Protein AF-A0A4V6T3X0-F1 (afdb_monomer)

InterPro domains:
  IPR003690 Transcription termination factor, mitochondrial/chloroplastic [PF02536] (10-146)
  IPR003690 Transcription termination factor, mitochondrial/chloroplastic [PTHR13068] (1-142)
  IPR038538 MTERF superfamily, mitochondrial/chloroplastic [G3DSA:1.25.70.10] (1-148)

Secondary structure (DSSP, 8-state):
--HHHHIIIIIT---HHHHHHHHHH-THHHHS-HHHHHHHHHHHHHTT--TTSHHHHHHHHHHHHS-HHHHHHHHHHHHHTT--HHHHHHHHHH-GGGGGS-HHHHHHHHHIIIIIS---HHHHHHTGGGGGS-IIIIIHHHHHHHTT-

Sequence (149 aa):
MHPNLKFLTDECGIPEERVSIIVKRSPRFITQKPESLRALVVRADELGVPRQSRMYMWTLDVFHNVSKERFEAKVELMRSFGWSESEFSSAVRKNPTFLGISHDMLRRKVDFFFNVVGYTPSFIADKSNLLLYSLQKRIAPQAISIMKL

Foldseek 3Di:
DQPQLCCCCVVLVADSVLVVVLCVVPVVLRVDDSVLLVVQVVVLVVLVQDSPDSLSNVSSSLPVQADPVLQVLVVVLLVVLVDDSNLVSLLCNVPVCLSVDDSVLLNVQSCCCCVVLNDDSNVCSVVVCSSVDDCPPPVVVVSVVVVVD

Radius of gyration: 17.01 Å; Cα contacts (8 Å, |Δi|>4): 148; chains: 1; bounding box: 44×30×44 Å

Solvent-accessible surface area (backbone atoms only — not comparable to full-atom values): 8426 Å² total; per-residue (Å²): 130,57,69,50,55,47,45,41,33,76,73,59,67,35,58,64,73,64,54,46,60,49,38,76,77,38,58,64,70,57,73,49,59,64,68,58,55,49,52,41,50,52,55,41,50,76,43,64,37,53,70,87,41,80,52,31,59,54,36,44,55,41,46,73,76,34,54,69,66,63,46,50,55,48,52,5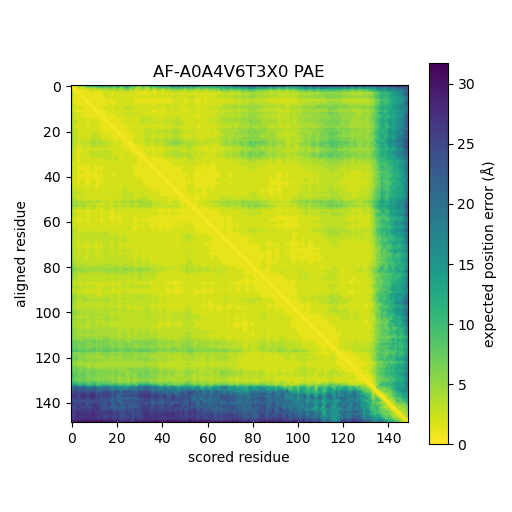2,52,45,39,76,65,68,38,50,72,66,40,51,28,47,14,41,55,76,43,38,66,57,68,70,49,53,70,70,59,49,51,55,48,54,46,44,42,41,75,71,71,62,51,52,52,67,57,45,26,73,44,35,66,64,70,68,53,48,56,82,84,53,46,48,64,51,53,56,58,63,75,72,113

Mean predicted aligned error: 5.57 Å

Nearest PDB structures (foldseek):
  3m66-assembly1_A  TM=8.067E-01  e=2.529E-03  Homo sapiens
  4fp9-assembly1_B  TM=7.456E-01  e=4.132E-03  Homo sapiens
  4fzv-assembly1_B  TM=7.722E-01  e=1.481E-02  Homo sapiens
  7odr-assembly1_y  TM=8.150E-01  e=3.765E-02  Homo sapiens

pLDDT: mean 89.46, std 13.18, range [37.94, 98.25]

Organism: Musa balbisiana (NCBI:txid52838)

Structure (mmCIF, N/CA/C/O backbone):
data_AF-A0A4V6T3X0-F1
#
_entry.id   AF-A0A4V6T3X0-F1
#
loop_
_atom_site.group_PDB
_atom_site.id
_atom_site.type_symbol
_atom_site.label_atom_id
_atom_site.label_alt_id
_atom_site.label_comp_id
_atom_site.label_asym_id
_atom_site.label_entity_id
_atom_site.label_seq_id
_atom_site.pdbx_PDB_ins_code
_atom_site.Cartn_x
_atom_site.Cartn_y
_atom_site.Cartn_z
_atom_site.occupancy
_atom_site.B_iso_or_equiv
_atom_site.auth_seq_id
_atom_site.auth_comp_id
_atom_site.auth_asym_id
_atom_site.auth_atom_id
_atom_site.pdbx_PDB_model_num
ATOM 1 N N . MET A 1 1 ? -14.655 0.461 25.390 1.00 63.34 1 MET A N 1
ATOM 2 C CA . MET A 1 1 ? -13.984 0.058 24.133 1.00 63.34 1 MET A CA 1
ATOM 3 C C . MET A 1 1 ? -13.488 1.315 23.430 1.00 63.34 1 MET A C 1
ATOM 5 O O . MET A 1 1 ? -14.244 2.276 23.361 1.00 63.34 1 MET A O 1
ATOM 9 N N . HIS A 1 2 ? -12.224 1.363 22.997 1.00 87.12 2 HIS A N 1
ATOM 10 C CA . HIS A 1 2 ? -11.649 2.552 22.347 1.00 87.12 2 HIS A CA 1
ATOM 11 C C . HIS A 1 2 ? -12.426 2.895 21.052 1.00 87.12 2 HIS A C 1
ATOM 13 O O . HIS A 1 2 ? -12.720 1.961 20.303 1.00 87.12 2 HIS A O 1
ATOM 19 N N . PRO A 1 3 ? -12.727 4.174 20.732 1.00 92.38 3 PRO A N 1
ATOM 20 C CA . PRO A 1 3 ? -13.541 4.542 19.563 1.00 92.38 3 PRO A CA 1
ATOM 21 C C . PRO A 1 3 ? -13.049 3.932 18.244 1.00 92.38 3 PRO A C 1
ATOM 23 O O . PRO A 1 3 ? -13.825 3.353 17.495 1.00 92.38 3 PRO A O 1
ATOM 26 N N . ASN A 1 4 ? -11.737 3.968 18.006 1.00 96.56 4 ASN A N 1
ATOM 27 C CA . ASN A 1 4 ? -11.126 3.355 16.823 1.00 96.56 4 ASN A CA 1
ATOM 28 C C . ASN A 1 4 ? -11.243 1.825 16.775 1.00 96.56 4 ASN A C 1
ATOM 30 O O . ASN A 1 4 ? -11.346 1.258 15.693 1.00 96.56 4 ASN A O 1
ATOM 34 N N . LEU A 1 5 ? -11.233 1.150 17.929 1.00 94.75 5 LEU A N 1
ATOM 35 C CA . LEU A 1 5 ? -11.420 -0.301 17.976 1.00 94.75 5 LEU A CA 1
ATOM 36 C C . LEU A 1 5 ? -12.863 -0.651 17.616 1.00 94.75 5 LEU A C 1
ATOM 38 O O . LEU A 1 5 ? -13.083 -1.553 16.813 1.00 94.75 5 LEU A O 1
ATOM 42 N N . LYS A 1 6 ? -13.822 0.115 18.149 1.00 95.38 6 LYS A N 1
ATOM 43 C CA . LYS A 1 6 ? -15.244 -0.012 17.820 1.00 95.38 6 LYS A CA 1
ATOM 44 C C . LYS A 1 6 ? -15.499 0.222 16.329 1.00 95.38 6 LYS A C 1
ATOM 46 O O . LYS A 1 6 ? -16.132 -0.596 15.685 1.00 95.38 6 LYS A O 1
ATOM 51 N N . PHE A 1 7 ? -14.919 1.275 15.753 1.00 97.25 7 PHE A N 1
ATOM 52 C CA . PHE A 1 7 ? -15.017 1.550 14.317 1.00 97.25 7 PHE A CA 1
ATOM 53 C C . PHE A 1 7 ? -14.519 0.374 13.452 1.00 97.25 7 PHE A C 1
ATOM 55 O O . PHE A 1 7 ? -15.189 -0.045 12.511 1.00 97.25 7 PHE A O 1
ATOM 62 N N . LEU A 1 8 ? -13.355 -0.203 13.773 1.00 96.44 8 LEU A N 1
ATOM 63 C CA . LEU A 1 8 ? -12.803 -1.320 12.994 1.00 96.44 8 LEU A CA 1
ATOM 64 C C . LEU A 1 8 ? -13.623 -2.612 13.131 1.00 96.44 8 LEU A C 1
ATOM 66 O O . LEU A 1 8 ? -13.717 -3.384 12.179 1.00 96.44 8 LEU A O 1
ATOM 70 N N . THR A 1 9 ? -14.200 -2.855 14.302 1.00 95.62 9 THR A N 1
ATOM 71 C CA . THR A 1 9 ? -14.954 -4.082 14.594 1.00 95.62 9 THR A CA 1
ATOM 72 C C . THR A 1 9 ? -16.396 -3.979 14.111 1.00 95.62 9 THR A C 1
ATOM 74 O O . THR A 1 9 ? -16.798 -4.760 13.251 1.00 95.62 9 THR A O 1
ATOM 77 N N . ASP A 1 10 ? -17.133 -2.976 14.581 1.00 95.94 10 ASP A N 1
ATOM 78 C CA . ASP A 1 10 ? -18.569 -2.823 14.339 1.00 95.94 10 ASP A CA 1
ATOM 79 C C . ASP A 1 10 ? -18.865 -2.312 12.922 1.00 95.94 10 ASP A C 1
ATOM 81 O O . ASP A 1 10 ? -19.737 -2.843 12.239 1.00 95.94 10 ASP A O 1
ATOM 85 N N . GLU A 1 11 ? -18.139 -1.288 12.457 1.00 95.62 11 GLU A N 1
ATOM 86 C CA . GLU A 1 11 ? -18.417 -0.648 11.160 1.00 95.62 11 GLU A CA 1
ATOM 87 C C . GLU A 1 11 ? -17.606 -1.275 10.019 1.00 95.62 11 GLU A C 1
ATOM 89 O O . GLU A 1 11 ? -18.099 -1.418 8.898 1.00 95.62 11 GLU A O 1
ATOM 94 N N . CYS A 1 12 ? -16.352 -1.667 10.276 1.00 95.69 12 CYS A N 1
ATOM 95 C CA . CYS A 1 12 ? -15.516 -2.289 9.245 1.00 95.69 12 CYS A CA 1
ATOM 96 C C . CYS A 1 12 ? -15.634 -3.819 9.188 1.00 95.69 12 CYS A C 1
ATOM 98 O O . CYS A 1 12 ? -15.142 -4.416 8.227 1.00 95.69 12 CYS A O 1
ATOM 100 N N . GLY A 1 13 ? -16.283 -4.452 10.173 1.00 95.44 13 GLY A N 1
ATOM 101 C CA . GLY A 1 13 ? -16.485 -5.902 10.218 1.00 95.44 13 GLY A CA 1
ATOM 102 C C . GLY A 1 13 ? -15.194 -6.699 10.423 1.00 95.44 13 GLY A C 1
ATOM 103 O O . GLY A 1 13 ? -15.099 -7.849 9.985 1.00 95.44 13 GLY A O 1
ATOM 104 N N . ILE A 1 14 ? -14.168 -6.091 11.028 1.00 95.62 14 ILE A N 1
ATOM 105 C CA . ILE A 1 14 ? -12.876 -6.735 11.274 1.00 95.62 14 ILE A CA 1
ATOM 106 C C . ILE A 1 14 ? -12.917 -7.408 12.655 1.00 95.62 14 ILE A C 1
ATOM 108 O O . ILE A 1 14 ? -13.019 -6.708 13.657 1.00 95.62 14 ILE A O 1
ATOM 112 N N . PRO A 1 15 ? -12.770 -8.742 12.750 1.00 94.31 15 PRO A N 1
ATOM 113 C CA . PRO A 1 15 ? -12.643 -9.456 14.011 1.00 94.31 15 PRO A CA 1
ATOM 114 C C . PRO A 1 15 ? -11.571 -8.852 14.914 1.00 94.31 15 PRO A C 1
ATOM 116 O O . PRO A 1 15 ? -10.452 -8.566 14.473 1.00 94.31 15 PRO A O 1
ATOM 119 N N . GLU A 1 16 ? -11.901 -8.723 16.196 1.00 93.06 16 GLU A N 1
ATOM 120 C CA . GLU A 1 16 ? -11.028 -8.127 17.208 1.00 93.06 16 GLU A CA 1
ATOM 121 C C . GLU A 1 16 ? -9.663 -8.827 17.283 1.00 93.06 16 GLU A C 1
ATOM 123 O O . GLU A 1 16 ? -8.632 -8.166 17.408 1.00 93.06 16 GLU A O 1
ATOM 128 N N . GLU A 1 17 ? -9.625 -10.147 17.084 1.00 93.06 17 GLU A N 1
ATOM 129 C CA . GLU A 1 17 ? -8.386 -10.927 17.002 1.00 93.06 17 GLU A CA 1
ATOM 130 C C . GLU A 1 17 ? -7.419 -10.382 15.935 1.00 93.06 17 GLU A C 1
ATOM 132 O O . GLU A 1 17 ? -6.225 -10.228 16.207 1.00 93.06 17 GLU A O 1
ATOM 137 N N . ARG A 1 18 ? -7.919 -9.993 14.751 1.00 92.81 18 ARG A N 1
ATOM 138 C CA . ARG A 1 18 ? -7.098 -9.449 13.657 1.00 92.81 18 ARG A CA 1
ATOM 139 C C . ARG A 1 18 ? -6.62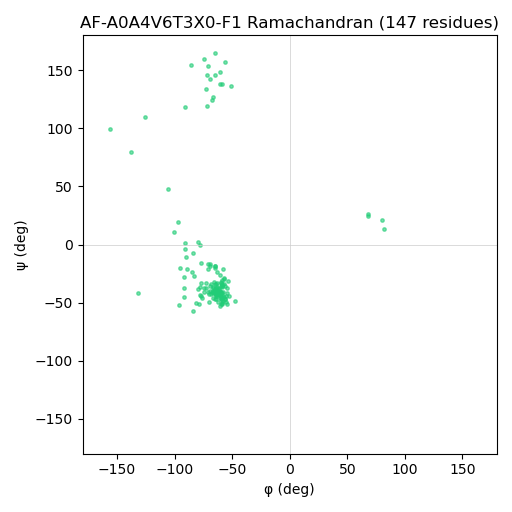9 -8.037 13.974 1.00 92.81 18 ARG A C 1
ATOM 141 O O . ARG A 1 18 ? -5.487 -7.697 13.663 1.00 92.81 18 ARG A O 1
ATOM 148 N N . VAL A 1 19 ? -7.474 -7.234 14.622 1.00 94.12 19 VAL A N 1
ATOM 149 C CA . VAL A 1 19 ? -7.088 -5.894 15.083 1.00 94.12 19 VAL A CA 1
ATOM 150 C C . VAL A 1 19 ? -5.984 -5.999 16.138 1.00 94.12 19 VAL A C 1
ATOM 152 O O . VAL A 1 19 ? -4.974 -5.298 16.050 1.00 94.12 19 VAL A O 1
ATOM 155 N N . SER A 1 20 ? -6.114 -6.939 17.079 1.00 92.56 20 SER A N 1
ATOM 156 C CA . SER A 1 20 ? -5.177 -7.128 18.190 1.00 92.56 20 SER A CA 1
ATOM 157 C C . SER A 1 20 ? -3.743 -7.421 17.734 1.00 92.56 20 SER A C 1
ATOM 159 O O . SER A 1 20 ? -2.793 -6.947 18.358 1.00 92.56 20 SER A O 1
ATOM 161 N N . ILE A 1 21 ? -3.570 -8.141 16.617 1.00 91.38 21 ILE A N 1
ATOM 162 C CA . ILE A 1 21 ? -2.254 -8.453 16.038 1.00 91.38 21 ILE A CA 1
ATOM 163 C C . ILE A 1 21 ? -1.503 -7.163 15.686 1.00 91.38 21 ILE A C 1
ATOM 165 O O . ILE A 1 21 ? -0.321 -7.028 16.009 1.00 91.38 21 ILE A O 1
ATOM 169 N N . ILE A 1 22 ? -2.186 -6.202 15.059 1.00 92.31 22 ILE A N 1
ATOM 170 C CA . ILE A 1 22 ? -1.576 -4.919 14.693 1.00 92.31 22 ILE A CA 1
ATOM 171 C C . ILE A 1 22 ? -1.400 -4.031 15.916 1.00 92.31 22 ILE A C 1
ATOM 173 O O . ILE A 1 22 ? -0.337 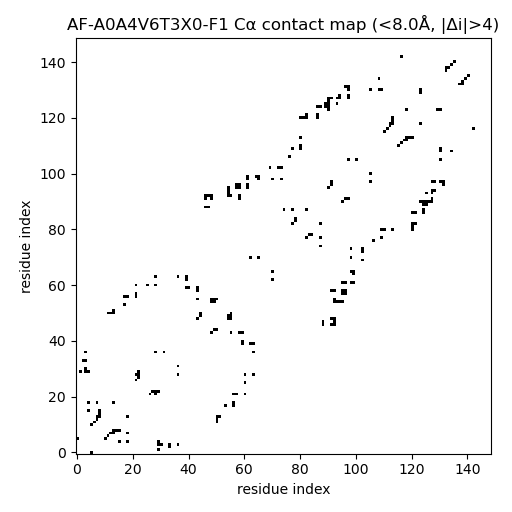-3.442 16.066 1.00 92.31 22 ILE A O 1
ATOM 177 N N . VAL A 1 23 ? -2.372 -3.981 16.828 1.00 92.56 23 VAL A N 1
ATOM 178 C CA . VAL A 1 23 ? -2.273 -3.148 18.039 1.00 92.56 23 VAL A CA 1
ATOM 179 C C . VAL A 1 23 ? -1.095 -3.568 18.924 1.00 92.56 23 VAL A C 1
ATOM 181 O O . VAL A 1 23 ? -0.389 -2.705 19.437 1.00 92.56 23 VAL A O 1
ATOM 184 N N . LYS A 1 24 ? -0.816 -4.873 19.050 1.00 92.75 24 LYS A N 1
ATOM 185 C CA . LYS A 1 24 ? 0.362 -5.375 19.784 1.00 92.75 24 LYS A CA 1
ATOM 186 C C . LYS A 1 24 ? 1.681 -4.918 19.160 1.00 92.75 24 LYS A C 1
ATOM 188 O O . LYS A 1 24 ? 2.630 -4.622 19.876 1.00 92.75 24 LYS A O 1
ATOM 193 N N . ARG A 1 25 ? 1.745 -4.867 17.829 1.00 89.69 25 ARG A N 1
ATOM 194 C CA . ARG A 1 25 ? 2.936 -4.443 17.080 1.00 89.69 25 ARG A CA 1
ATOM 195 C C . ARG A 1 25 ? 3.085 -2.920 17.031 1.00 89.69 25 ARG A C 1
ATOM 197 O O . ARG A 1 25 ? 4.200 -2.413 17.077 1.00 89.69 25 ARG A O 1
ATOM 204 N N . SER A 1 26 ? 1.974 -2.207 16.903 1.00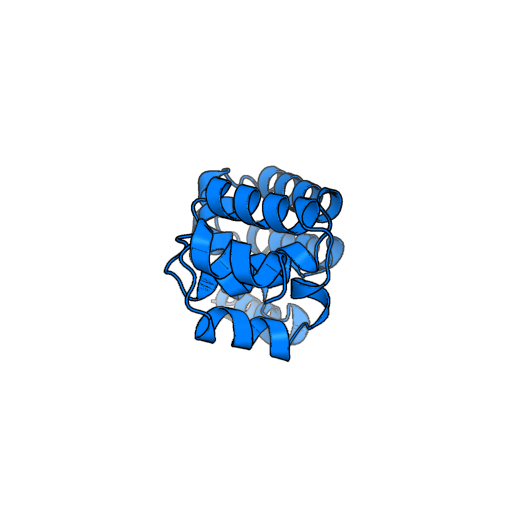 90.06 26 SER A N 1
ATOM 205 C CA . SER A 1 26 ? 1.908 -0.764 16.695 1.00 90.06 26 SER A CA 1
ATOM 206 C C . SER A 1 26 ? 0.790 -0.168 17.559 1.00 90.06 26 SER A C 1
ATOM 208 O O . SER A 1 26 ? -0.298 0.119 17.061 1.00 90.06 26 SER A O 1
ATOM 210 N N . PRO A 1 27 ? 1.023 0.055 18.868 1.00 91.12 27 PRO A N 1
ATOM 211 C CA . PRO A 1 27 ? -0.016 0.573 19.765 1.00 91.12 27 PRO A CA 1
ATOM 212 C C . PRO A 1 27 ? -0.577 1.933 19.327 1.00 91.12 27 PRO A C 1
ATOM 214 O O . PRO A 1 27 ? -1.762 2.214 19.507 1.00 91.12 27 PRO A O 1
ATOM 217 N N . ARG A 1 28 ? 0.258 2.756 18.674 1.00 93.56 28 ARG A N 1
ATOM 218 C CA . ARG A 1 28 ? -0.125 4.067 18.121 1.00 93.56 28 ARG A CA 1
ATOM 219 C C . ARG A 1 28 ? -1.151 3.983 16.989 1.00 93.56 28 ARG A C 1
ATOM 221 O O . ARG A 1 28 ? -1.833 4.970 16.721 1.00 93.56 28 ARG A O 1
ATOM 228 N N . PHE A 1 29 ? -1.314 2.810 16.375 1.00 94.38 29 PHE A N 1
ATOM 229 C CA . PHE A 1 29 ? -2.334 2.577 15.361 1.00 94.38 29 PHE A CA 1
ATOM 230 C C . PHE A 1 29 ? -3.743 2.825 15.906 1.00 94.38 29 PHE A C 1
ATOM 232 O O . PHE A 1 29 ? -4.565 3.435 15.228 1.00 94.38 29 PHE A O 1
ATOM 239 N N . ILE A 1 30 ? -4.039 2.382 17.133 1.00 94.25 30 ILE A N 1
ATOM 240 C CA . ILE A 1 30 ? -5.391 2.536 17.678 1.00 94.25 30 ILE A CA 1
ATOM 241 C C . ILE A 1 30 ? -5.601 3.895 18.333 1.00 94.25 30 ILE A C 1
ATOM 243 O O . ILE A 1 30 ? -6.736 4.345 18.377 1.00 94.25 30 ILE A O 1
ATOM 247 N N . THR A 1 31 ? -4.543 4.575 18.783 1.00 93.81 31 THR A N 1
ATOM 248 C CA . THR A 1 31 ? -4.642 5.860 19.497 1.00 93.81 31 THR A CA 1
ATOM 249 C C . THR A 1 31 ? -4.586 7.091 18.587 1.00 93.81 31 THR A C 1
ATOM 251 O O . THR A 1 31 ? -4.647 8.218 19.075 1.00 93.81 31 THR A O 1
ATOM 254 N N . GLN A 1 32 ? -4.482 6.908 17.266 1.00 94.25 32 GLN A N 1
ATOM 255 C CA . GLN A 1 32 ? -4.552 8.008 16.300 1.00 94.25 32 GLN A CA 1
ATOM 256 C C . GLN A 1 32 ? -5.933 8.687 16.286 1.00 94.25 32 GLN A C 1
ATOM 258 O O . GLN A 1 32 ? -6.923 8.140 16.776 1.00 94.25 32 GLN A O 1
ATOM 263 N N . LYS A 1 33 ? -6.020 9.875 15.679 1.00 95.56 33 LYS A N 1
ATOM 264 C CA . LYS A 1 33 ? -7.302 10.574 15.517 1.00 95.56 33 LYS A CA 1
ATOM 265 C C . LYS A 1 33 ? -8.293 9.697 14.728 1.00 95.56 33 LYS A C 1
ATOM 267 O O . LYS A 1 33 ? -7.875 9.095 13.732 1.00 95.56 33 LYS A O 1
ATOM 272 N N . PRO A 1 34 ? -9.578 9.622 15.118 1.00 96.12 34 PRO A N 1
ATOM 273 C CA . PRO A 1 34 ? -10.570 8.817 14.405 1.00 96.12 34 PRO A CA 1
ATOM 274 C C . PRO A 1 34 ? -10.671 9.139 12.911 1.00 96.12 34 PRO A C 1
ATOM 276 O O . PRO A 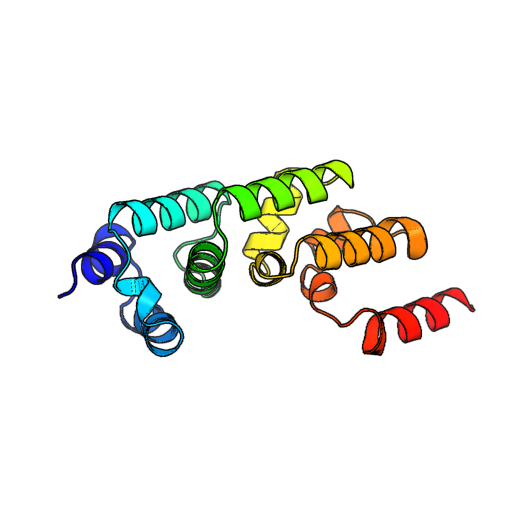1 34 ? -10.809 8.241 12.084 1.00 96.12 34 PRO A O 1
ATOM 279 N N . GLU A 1 35 ? -10.538 10.411 12.544 1.00 96.50 35 GLU A N 1
ATOM 280 C CA . GLU A 1 35 ? -10.562 10.882 11.157 1.00 96.50 35 GLU A CA 1
ATOM 281 C C . GLU A 1 35 ? -9.367 10.334 10.369 1.00 96.50 35 GLU A C 1
ATOM 283 O O . GLU A 1 35 ? -9.512 9.921 9.219 1.00 96.50 35 GLU A O 1
ATOM 288 N N . SER A 1 36 ? -8.190 10.265 11.002 1.00 96.25 36 SER A N 1
ATOM 289 C CA . SER A 1 36 ? -6.991 9.696 10.388 1.00 96.25 36 SER A CA 1
ATOM 290 C C . SER A 1 36 ? -7.164 8.208 10.113 1.00 96.25 36 SER A C 1
ATOM 292 O O . SER A 1 36 ? -6.896 7.781 8.996 1.00 96.25 36 SER A O 1
ATOM 294 N N . LEU A 1 37 ? -7.672 7.429 11.077 1.00 97.25 37 LEU A N 1
ATOM 295 C CA . LEU A 1 37 ? -7.911 5.997 10.875 1.00 97.25 37 LEU A CA 1
ATOM 296 C C . LEU A 1 37 ? -8.943 5.738 9.768 1.00 97.25 37 LEU A C 1
ATOM 298 O O . LEU A 1 37 ? -8.726 4.869 8.923 1.00 97.25 37 LEU A O 1
ATOM 302 N N . ARG A 1 38 ? -10.031 6.516 9.736 1.00 97.88 38 ARG A N 1
ATOM 303 C CA . ARG A 1 38 ? -11.036 6.443 8.664 1.00 97.88 38 ARG A CA 1
ATOM 304 C C . ARG A 1 38 ? -10.426 6.720 7.293 1.00 97.88 38 ARG A C 1
ATOM 306 O O . ARG A 1 38 ? -10.711 5.988 6.353 1.00 97.88 38 ARG A O 1
ATOM 313 N N . ALA A 1 39 ? -9.534 7.704 7.185 1.00 97.88 39 ALA A N 1
ATOM 314 C CA . ALA A 1 39 ? -8.832 7.983 5.935 1.00 97.88 39 ALA A CA 1
ATOM 315 C C . ALA A 1 39 ? -7.933 6.815 5.476 1.00 97.88 39 ALA A C 1
ATOM 317 O O . ALA A 1 39 ? -7.806 6.585 4.273 1.00 97.88 39 ALA A O 1
ATOM 318 N N . LEU A 1 40 ? -7.332 6.051 6.402 1.00 97.88 40 LEU A N 1
ATOM 319 C CA . LEU A 1 40 ? -6.581 4.836 6.042 1.00 97.88 40 LEU A CA 1
ATOM 320 C C . LEU A 1 40 ? -7.508 3.753 5.473 1.00 97.88 40 LEU A C 1
ATOM 322 O O . LEU A 1 40 ? -7.144 3.106 4.494 1.00 97.88 40 LEU A O 1
ATOM 326 N N . VAL A 1 41 ? -8.686 3.573 6.083 1.00 98.19 41 VAL A N 1
ATOM 327 C CA . VAL A 1 41 ? -9.716 2.622 5.634 1.00 98.19 41 VAL A CA 1
ATOM 328 C C . VAL A 1 41 ? -10.222 2.985 4.242 1.00 98.19 41 VAL A C 1
ATOM 330 O O . VAL A 1 41 ? -10.171 2.136 3.358 1.00 98.19 41 VAL A O 1
ATOM 333 N N . VAL A 1 42 ? -10.592 4.251 4.010 1.00 98.25 42 VAL A N 1
ATOM 334 C CA . VAL A 1 42 ? -11.029 4.728 2.685 1.00 98.25 42 VAL A CA 1
ATOM 335 C C . VAL A 1 42 ? -9.965 4.438 1.629 1.00 98.25 42 VAL A C 1
ATOM 337 O O . VAL A 1 42 ? -10.267 3.805 0.624 1.00 98.25 42 VAL A O 1
ATOM 340 N N . ARG A 1 43 ? -8.697 4.787 1.888 1.00 97.88 43 ARG A N 1
ATOM 341 C CA . ARG A 1 43 ? -7.603 4.510 0.943 1.00 97.88 43 ARG A CA 1
ATOM 342 C C . ARG A 1 43 ? -7.432 3.014 0.660 1.00 97.88 43 ARG A C 1
ATOM 344 O O . ARG A 1 43 ? -7.137 2.624 -0.466 1.00 97.88 43 ARG A O 1
ATOM 351 N N . ALA A 1 44 ? -7.549 2.161 1.679 1.00 98.00 44 ALA A N 1
ATOM 352 C CA . ALA A 1 44 ? -7.424 0.715 1.498 1.00 98.00 44 ALA A CA 1
ATOM 353 C C . ALA A 1 44 ? -8.575 0.148 0.653 1.00 98.00 44 ALA A C 1
ATOM 355 O O . ALA A 1 44 ? -8.347 -0.729 -0.183 1.00 98.00 44 ALA A O 1
ATOM 356 N N . ASP A 1 45 ? -9.783 0.677 0.840 1.00 97.69 45 ASP A N 1
ATOM 357 C CA . ASP A 1 45 ? -10.964 0.289 0.076 1.00 97.69 45 ASP A CA 1
ATOM 358 C C . ASP A 1 45 ? -10.890 0.789 -1.379 1.00 97.69 45 ASP A C 1
ATOM 360 O O . ASP A 1 45 ? -11.187 0.022 -2.291 1.00 97.69 45 ASP A O 1
ATOM 364 N N . GLU A 1 46 ? -10.409 2.016 -1.619 1.00 97.00 46 GLU A N 1
ATOM 365 C CA . GLU A 1 46 ? -10.160 2.574 -2.963 1.00 97.00 46 GLU A CA 1
ATOM 366 C C . GLU A 1 46 ? -9.156 1.733 -3.766 1.00 97.00 46 GLU A C 1
ATOM 368 O O . GLU A 1 46 ? -9.318 1.528 -4.966 1.00 97.00 46 GLU A O 1
ATOM 373 N N . LEU A 1 47 ? -8.144 1.172 -3.096 1.00 96.75 47 LEU A N 1
ATOM 374 C CA . LEU A 1 47 ? -7.178 0.242 -3.700 1.00 96.75 47 LEU A CA 1
ATOM 375 C C . LEU A 1 47 ? -7.727 -1.192 -3.835 1.00 96.75 47 LEU A C 1
ATOM 377 O O . LEU A 1 47 ? -7.007 -2.108 -4.252 1.00 96.75 47 LEU A O 1
ATOM 381 N N . GLY A 1 48 ? -8.987 -1.413 -3.454 1.00 96.62 48 GLY A N 1
ATOM 382 C CA . GLY A 1 48 ? -9.684 -2.690 -3.557 1.00 96.62 48 GLY A CA 1
ATOM 383 C C . GLY A 1 48 ? -9.132 -3.775 -2.634 1.00 96.62 48 GLY A C 1
ATOM 384 O O . GLY A 1 48 ? -9.221 -4.962 -2.969 1.00 96.62 48 GLY A O 1
ATOM 385 N N . VAL A 1 49 ? -8.504 -3.412 -1.509 1.00 96.94 49 VAL A N 1
ATOM 386 C CA . VAL A 1 49 ? -7.980 -4.389 -0.547 1.00 96.94 49 VAL A CA 1
ATOM 387 C C . VAL A 1 49 ? -9.158 -5.042 0.184 1.00 96.94 49 VAL A C 1
ATOM 389 O O . VAL A 1 49 ? -9.899 -4.350 0.878 1.00 96.94 49 VAL A O 1
ATOM 392 N N . PRO A 1 50 ? -9.356 -6.371 0.094 1.00 95.62 50 PRO A N 1
ATOM 393 C CA . PRO A 1 50 ? -10.517 -6.997 0.720 1.00 95.62 50 PRO A CA 1
ATOM 394 C C . PRO A 1 50 ? -10.431 -6.921 2.247 1.00 95.62 50 PRO A C 1
ATOM 396 O O . PRO A 1 50 ? -9.480 -7.450 2.825 1.00 95.62 50 PRO A O 1
ATOM 399 N N . ARG A 1 51 ? -11.448 -6.355 2.910 1.00 95.31 51 ARG A N 1
ATOM 400 C CA . ARG A 1 51 ? -11.525 -6.237 4.385 1.00 95.31 51 ARG A CA 1
ATOM 401 C C . ARG A 1 51 ? -11.342 -7.570 5.120 1.00 95.31 51 ARG A C 1
ATOM 403 O O . ARG A 1 51 ? -10.747 -7.626 6.197 1.00 95.31 51 ARG A O 1
ATOM 410 N N . GLN A 1 52 ? -11.762 -8.676 4.502 1.00 91.56 52 GLN A N 1
ATOM 411 C CA . GLN A 1 52 ? -11.616 -10.027 5.063 1.00 91.56 52 GLN A CA 1
ATOM 412 C C . GLN A 1 52 ? -10.260 -10.687 4.800 1.00 91.56 52 GLN A C 1
ATOM 414 O O . GLN A 1 52 ? -9.940 -11.704 5.410 1.00 91.56 52 GLN A O 1
ATOM 419 N N . SER A 1 53 ? -9.404 -10.078 3.979 1.00 91.62 53 SER A N 1
ATOM 420 C CA . SER A 1 53 ? -8.032 -10.546 3.803 1.00 91.62 53 SER A CA 1
ATOM 421 C C . SER A 1 53 ? -7.184 -10.254 5.040 1.00 91.62 53 SER A C 1
ATOM 423 O O . SER A 1 53 ? -7.287 -9.199 5.670 1.00 91.62 53 SER A O 1
ATOM 425 N N . ARG A 1 54 ? -6.242 -11.153 5.344 1.00 86.44 54 ARG A N 1
ATOM 426 C CA . ARG A 1 54 ? -5.171 -10.890 6.318 1.00 86.44 54 ARG A CA 1
ATOM 427 C C . ARG A 1 54 ? -4.345 -9.655 5.934 1.00 86.44 54 ARG A C 1
ATOM 429 O O . ARG A 1 54 ? -3.839 -8.971 6.819 1.00 86.44 54 ARG A O 1
ATOM 436 N N . MET A 1 55 ? -4.220 -9.358 4.638 1.00 92.62 55 MET A N 1
ATOM 437 C CA . MET A 1 55 ? -3.465 -8.198 4.148 1.00 92.62 55 MET A CA 1
ATOM 438 C C . MET A 1 55 ? -4.125 -6.862 4.476 1.00 92.62 55 MET A C 1
ATOM 440 O O . MET A 1 55 ? -3.432 -5.849 4.472 1.00 92.62 55 MET A O 1
ATOM 444 N N . TYR A 1 56 ? -5.419 -6.836 4.803 1.00 96.38 56 TYR A N 1
ATOM 445 C CA . TYR A 1 56 ? -6.112 -5.585 5.102 1.00 96.38 56 TYR A CA 1
ATOM 446 C C . TYR A 1 56 ? -5.493 -4.875 6.307 1.00 96.38 56 TYR A C 1
ATOM 448 O O . TYR A 1 56 ? -5.022 -3.746 6.201 1.00 96.38 56 TYR A O 1
ATOM 456 N N . MET A 1 57 ? -5.365 -5.589 7.427 1.00 95.31 57 MET A N 1
ATOM 457 C CA . MET A 1 57 ? -4.763 -5.044 8.645 1.00 95.31 57 MET A CA 1
ATOM 458 C C . MET A 1 57 ? -3.290 -4.658 8.459 1.00 95.31 57 MET A C 1
ATOM 460 O O . MET A 1 57 ? -2.854 -3.633 8.977 1.00 95.31 57 MET A O 1
ATOM 464 N N . TRP A 1 58 ? -2.531 -5.423 7.667 1.00 94.75 58 TRP A N 1
ATOM 465 C CA . TRP A 1 58 ? -1.158 -5.056 7.302 1.00 94.75 58 TRP A CA 1
ATOM 466 C C . TRP A 1 58 ? -1.092 -3.791 6.449 1.00 94.75 58 TRP A C 1
ATOM 468 O O . TRP A 1 58 ? -0.197 -2.972 6.633 1.00 94.75 58 TRP A O 1
ATOM 478 N N . THR A 1 59 ? -2.042 -3.612 5.534 1.00 97.31 59 THR A N 1
ATOM 479 C CA . THR A 1 59 ? -2.130 -2.414 4.695 1.00 97.31 59 THR A CA 1
ATOM 480 C C . THR A 1 59 ? -2.407 -1.184 5.550 1.00 97.31 59 THR A C 1
ATOM 482 O O . THR A 1 59 ? -1.720 -0.175 5.401 1.00 97.31 59 THR A O 1
ATOM 485 N N . LEU A 1 60 ? -3.341 -1.284 6.502 1.00 97.19 60 LEU A N 1
ATOM 486 C CA . LEU A 1 60 ? -3.630 -0.199 7.438 1.00 97.19 60 LEU A CA 1
ATOM 487 C C . LEU A 1 60 ? -2.423 0.141 8.327 1.00 97.19 60 LEU A C 1
ATOM 489 O O . LEU A 1 60 ? -2.139 1.322 8.517 1.00 97.19 60 LEU A O 1
ATOM 493 N N . ASP A 1 61 ? -1.676 -0.857 8.823 1.00 95.69 61 ASP A N 1
ATOM 494 C CA . ASP A 1 61 ? -0.423 -0.622 9.566 1.00 95.69 61 ASP A CA 1
ATOM 495 C C . ASP A 1 61 ? 0.603 0.123 8.701 1.00 95.69 61 ASP A C 1
ATOM 497 O O . ASP A 1 61 ? 1.217 1.094 9.143 1.00 95.69 61 ASP A O 1
ATOM 501 N N . VAL A 1 62 ? 0.767 -0.273 7.436 1.00 96.56 62 VAL A N 1
ATOM 502 C CA . VAL A 1 62 ? 1.682 0.416 6.518 1.00 96.56 62 VAL A CA 1
ATOM 503 C C . VAL A 1 62 ? 1.228 1.852 6.261 1.00 96.56 62 VAL A C 1
ATOM 505 O O . VAL A 1 62 ? 2.047 2.763 6.363 1.00 96.56 62 VAL A O 1
ATOM 508 N N . PHE A 1 63 ? -0.053 2.089 5.974 1.00 97.38 63 PHE A N 1
ATOM 509 C CA . PHE A 1 63 ? -0.559 3.444 5.743 1.00 97.38 63 PHE A CA 1
ATOM 510 C C . PHE A 1 63 ? -0.475 4.319 6.988 1.00 97.38 63 PHE A C 1
ATOM 512 O O . PHE A 1 63 ? -0.172 5.500 6.872 1.00 97.38 63 PHE A O 1
ATOM 519 N N . HIS A 1 64 ? -0.656 3.752 8.178 1.00 95.81 64 HIS A N 1
ATOM 520 C CA . HIS A 1 64 ? -0.436 4.479 9.425 1.00 95.81 64 HIS A CA 1
ATOM 521 C C . HIS A 1 64 ? 1.008 5.000 9.545 1.00 95.81 64 HIS A C 1
ATOM 523 O O . HIS A 1 64 ? 1.236 6.092 10.057 1.00 95.81 64 HIS A O 1
ATOM 529 N N . ASN A 1 65 ? 1.985 4.252 9.023 1.00 94.38 65 ASN A N 1
ATOM 530 C CA . ASN A 1 65 ? 3.405 4.616 9.050 1.00 94.38 65 ASN A CA 1
ATOM 531 C C . ASN A 1 65 ? 3.875 5.416 7.813 1.00 94.38 65 ASN A C 1
ATOM 533 O O . ASN A 1 65 ? 5.038 5.830 7.737 1.00 94.38 65 ASN A O 1
ATOM 537 N N . VAL A 1 66 ? 3.000 5.637 6.828 1.00 95.88 66 VAL A N 1
ATOM 538 C CA . VAL A 1 66 ? 3.314 6.329 5.572 1.00 95.88 66 VAL A CA 1
ATOM 539 C C . VAL A 1 66 ? 2.332 7.479 5.380 1.00 95.88 66 VAL A C 1
ATOM 541 O O . VAL A 1 66 ? 1.160 7.264 5.075 1.00 95.88 66 VAL A O 1
ATOM 544 N N . SER A 1 67 ? 2.831 8.712 5.517 1.00 95.19 67 SER A N 1
ATOM 545 C CA . SER A 1 67 ? 2.012 9.911 5.306 1.00 95.19 67 SER A CA 1
ATOM 546 C C . SER A 1 67 ? 1.368 9.916 3.917 1.00 95.19 67 SER A C 1
ATOM 548 O O . SER A 1 67 ? 1.853 9.260 2.989 1.00 95.19 67 SER A O 1
ATOM 550 N N . LYS A 1 68 ? 0.267 10.657 3.770 1.00 95.69 68 LYS A N 1
ATOM 551 C CA . LYS A 1 68 ? -0.462 10.764 2.500 1.00 95.69 68 LYS A CA 1
ATOM 552 C C . LYS A 1 68 ? 0.459 11.236 1.371 1.00 95.69 68 LYS A C 1
ATOM 554 O O . LYS A 1 68 ? 0.522 10.591 0.333 1.00 95.69 68 LYS A O 1
ATOM 559 N N . GLU A 1 69 ? 1.277 12.241 1.642 1.00 97.00 69 GLU A N 1
ATOM 560 C CA . GLU A 1 69 ? 2.231 12.826 0.697 1.00 97.00 69 GLU A CA 1
ATOM 561 C C . GLU A 1 69 ? 3.296 11.797 0.287 1.00 97.00 69 GLU A C 1
ATOM 563 O O . GLU A 1 69 ? 3.626 11.644 -0.886 1.00 97.00 69 GLU A O 1
ATOM 568 N N . ARG A 1 70 ? 3.811 11.014 1.250 1.00 97.44 70 ARG A N 1
ATOM 569 C CA . ARG A 1 70 ? 4.777 9.933 0.979 1.00 97.44 70 ARG A CA 1
ATOM 570 C C . ARG A 1 70 ? 4.158 8.739 0.261 1.00 97.44 70 ARG A C 1
ATOM 572 O O . ARG A 1 70 ? 4.911 7.915 -0.262 1.00 97.44 70 ARG A O 1
ATOM 579 N N . PHE A 1 71 ? 2.845 8.566 0.326 1.00 97.88 71 PHE A N 1
ATOM 580 C CA . PHE A 1 71 ? 2.125 7.557 -0.440 1.00 97.88 71 PHE A CA 1
ATOM 581 C C . PHE A 1 71 ? 1.937 8.037 -1.881 1.00 97.88 71 PHE A C 1
ATOM 583 O O . PHE A 1 71 ? 2.356 7.338 -2.797 1.00 97.88 71 PHE A O 1
ATOM 590 N N . GLU A 1 72 ? 1.426 9.253 -2.071 1.00 97.75 72 GLU A N 1
ATOM 591 C CA . GLU A 1 72 ? 1.221 9.875 -3.386 1.00 97.75 72 GLU A CA 1
ATOM 592 C C . GLU A 1 72 ? 2.530 9.982 -4.171 1.00 97.75 72 GLU A C 1
ATOM 594 O O . GLU A 1 72 ? 2.594 9.543 -5.313 1.00 97.75 72 GLU A O 1
ATOM 599 N N . ALA A 1 73 ? 3.624 10.404 -3.530 1.00 98.06 73 ALA A N 1
ATOM 600 C CA . ALA A 1 73 ? 4.942 10.418 -4.166 1.00 98.06 73 ALA A CA 1
ATOM 601 C C . ALA A 1 73 ? 5.378 9.029 -4.676 1.00 98.06 73 ALA A C 1
ATOM 603 O O . ALA A 1 73 ? 6.040 8.924 -5.705 1.00 98.06 73 ALA A O 1
ATOM 604 N N . LYS A 1 74 ? 4.997 7.944 -3.982 1.00 97.50 74 LYS A N 1
ATOM 605 C CA . LYS A 1 74 ? 5.264 6.581 -4.465 1.00 97.50 74 LYS A CA 1
ATOM 606 C C . LYS A 1 74 ? 4.345 6.199 -5.615 1.00 97.50 74 LYS A C 1
ATOM 608 O O . LYS A 1 74 ? 4.818 5.532 -6.521 1.00 97.50 74 LYS A O 1
ATOM 613 N N . VAL A 1 75 ? 3.077 6.606 -5.600 1.00 97.62 75 VAL A N 1
ATOM 614 C CA . VAL A 1 75 ? 2.165 6.394 -6.736 1.00 97.62 75 VAL A CA 1
ATOM 615 C C . VAL A 1 75 ? 2.736 7.056 -7.991 1.00 97.62 75 VAL A C 1
ATOM 617 O O . VAL A 1 75 ? 2.903 6.377 -9.002 1.00 97.62 75 VAL A O 1
ATOM 620 N N . GLU A 1 76 ? 3.132 8.329 -7.898 1.00 98.19 76 GLU A N 1
ATOM 621 C CA . GLU A 1 76 ? 3.742 9.065 -9.013 1.00 98.19 76 GLU A CA 1
ATOM 622 C C . GLU A 1 76 ? 5.039 8.419 -9.494 1.00 98.19 76 GLU A C 1
ATOM 624 O O . GLU A 1 76 ? 5.248 8.269 -10.696 1.00 98.19 76 GLU A O 1
ATOM 629 N N . LEU A 1 77 ? 5.891 7.970 -8.564 1.00 97.12 77 LEU A N 1
ATOM 630 C CA . LEU A 1 77 ? 7.103 7.236 -8.909 1.00 97.12 77 LEU A CA 1
ATOM 631 C C . LEU A 1 77 ? 6.777 5.967 -9.704 1.00 97.12 77 LEU A C 1
ATOM 633 O O . LEU A 1 77 ? 7.361 5.747 -10.754 1.00 97.12 77 LEU A O 1
ATOM 637 N N . MET A 1 78 ? 5.859 5.118 -9.237 1.00 95.62 78 MET A N 1
ATOM 638 C CA . MET A 1 78 ? 5.534 3.885 -9.965 1.00 95.62 78 MET A CA 1
ATOM 639 C C . MET A 1 78 ? 4.921 4.205 -11.339 1.00 95.62 78 MET A C 1
ATOM 641 O O . MET A 1 78 ? 5.282 3.569 -12.331 1.00 95.62 78 MET A O 1
ATOM 645 N N . ARG A 1 79 ? 4.065 5.234 -11.422 1.00 97.06 79 ARG A N 1
ATOM 646 C CA . ARG A 1 79 ? 3.481 5.713 -12.683 1.00 97.06 79 ARG A CA 1
ATOM 647 C C . ARG A 1 79 ? 4.552 6.191 -13.666 1.00 97.06 79 ARG A C 1
ATOM 649 O O . ARG A 1 79 ? 4.467 5.861 -14.844 1.00 97.06 79 ARG A O 1
ATOM 656 N N . SER A 1 80 ? 5.595 6.889 -13.204 1.00 96.12 80 SER A N 1
ATOM 657 C CA . SER A 1 80 ? 6.702 7.316 -14.076 1.00 96.12 80 SER A CA 1
ATOM 658 C C . SER A 1 80 ? 7.502 6.143 -14.655 1.00 96.12 80 SER A C 1
ATOM 660 O O . SER A 1 80 ? 8.204 6.318 -15.643 1.00 96.12 80 SER A O 1
ATOM 662 N N . PHE A 1 81 ? 7.391 4.952 -14.059 1.00 93.75 81 PHE A N 1
ATOM 663 C CA . PHE A 1 81 ? 7.940 3.696 -14.578 1.00 93.75 81 PHE A CA 1
ATOM 664 C C . PHE A 1 81 ? 6.900 2.856 -15.347 1.00 93.75 81 PHE A C 1
ATOM 666 O O . PHE A 1 81 ? 7.077 1.653 -15.527 1.00 93.75 81 PHE A O 1
ATOM 673 N N . GLY A 1 82 ? 5.804 3.472 -15.796 1.00 94.12 82 GLY A N 1
ATOM 674 C CA . GLY A 1 82 ? 4.819 2.843 -16.678 1.00 94.12 82 GLY A CA 1
ATOM 675 C C . GLY A 1 82 ? 3.785 1.964 -15.978 1.00 94.12 82 GLY A C 1
ATOM 676 O O . GLY A 1 82 ? 3.091 1.209 -16.651 1.00 94.12 82 GLY A O 1
ATOM 677 N N . TRP A 1 83 ? 3.661 2.037 -14.650 1.00 95.44 83 TRP A N 1
ATOM 678 C CA . TRP A 1 83 ? 2.604 1.315 -13.944 1.00 95.44 83 TRP A CA 1
ATOM 679 C C . TRP A 1 83 ? 1.240 1.956 -14.175 1.00 95.44 83 TRP A C 1
ATOM 681 O O . TRP A 1 83 ? 1.062 3.160 -13.985 1.00 95.44 83 TRP A O 1
ATOM 691 N N . SER A 1 84 ? 0.253 1.120 -14.474 1.00 96.25 84 SER A N 1
ATOM 692 C CA . SER A 1 84 ? -1.157 1.477 -14.363 1.00 96.25 84 SER A CA 1
ATOM 693 C C . SER A 1 84 ? -1.614 1.516 -12.899 1.00 96.25 84 SER A C 1
ATOM 695 O O . SER A 1 84 ? -1.043 0.873 -12.011 1.00 96.25 84 SER A O 1
ATOM 697 N N . GLU A 1 85 ? -2.720 2.215 -12.640 1.00 95.75 85 GLU A N 1
ATOM 698 C CA . GLU A 1 85 ? -3.356 2.241 -11.314 1.00 95.75 85 GLU A CA 1
ATOM 699 C C . GLU A 1 85 ? -3.791 0.841 -10.857 1.00 95.75 85 GLU A C 1
ATOM 701 O O . GLU A 1 85 ? -3.708 0.500 -9.673 1.00 95.75 85 GLU A O 1
ATOM 706 N N . SER A 1 86 ? -4.194 -0.004 -11.811 1.00 96.19 86 SER A N 1
ATOM 707 C CA . SER A 1 86 ? -4.594 -1.387 -11.555 1.00 96.19 86 SER A CA 1
ATOM 708 C C . SER A 1 86 ? -3.420 -2.262 -11.102 1.00 96.19 86 SER A C 1
ATOM 710 O O . SER A 1 86 ? -3.562 -3.044 -10.158 1.00 96.19 86 SER A O 1
ATOM 712 N N . GLU A 1 87 ? -2.241 -2.097 -11.709 1.00 96.19 87 GLU A N 1
ATOM 713 C CA . GLU A 1 87 ? -1.016 -2.804 -11.329 1.00 96.19 87 GLU A CA 1
ATOM 714 C C . GLU A 1 87 ? -0.529 -2.346 -9.959 1.00 96.19 87 GLU A C 1
ATOM 716 O O . GLU A 1 87 ? -0.200 -3.181 -9.113 1.00 96.19 87 GLU A O 1
ATOM 721 N N . PHE A 1 88 ? -0.567 -1.037 -9.696 1.00 96.94 88 PHE A N 1
ATOM 722 C CA . PHE A 1 88 ? -0.223 -0.496 -8.385 1.00 96.94 88 PHE A CA 1
ATOM 723 C C . PHE A 1 88 ? -1.134 -1.072 -7.299 1.00 96.94 88 PHE A C 1
ATOM 725 O O . PHE A 1 88 ? -0.657 -1.648 -6.319 1.00 96.94 88 PHE A O 1
ATOM 732 N N . SER A 1 89 ? -2.448 -1.011 -7.515 1.00 96.38 89 SER A N 1
ATOM 733 C CA . SER A 1 89 ? -3.444 -1.569 -6.597 1.00 96.38 89 SER A CA 1
ATOM 734 C C . SER A 1 89 ? -3.256 -3.078 -6.410 1.00 96.38 89 SER A C 1
ATOM 736 O O . SER A 1 89 ? -3.317 -3.592 -5.293 1.00 96.38 89 SER A O 1
ATOM 738 N N . SER A 1 90 ? -2.958 -3.815 -7.484 1.00 95.50 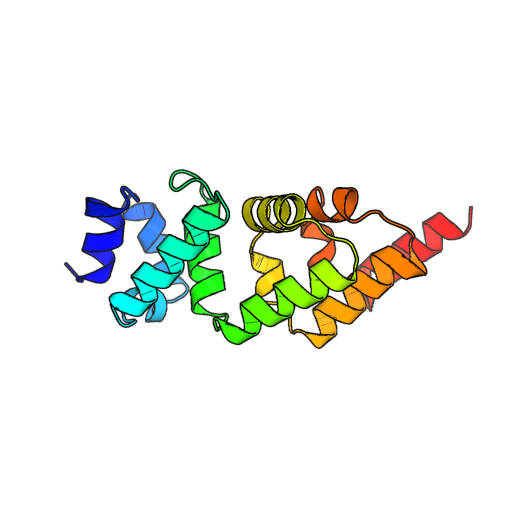90 SER A N 1
ATOM 739 C CA . SER A 1 90 ? -2.635 -5.247 -7.428 1.00 95.50 90 SER A CA 1
ATOM 740 C C . SER A 1 90 ? -1.415 -5.533 -6.545 1.00 95.50 90 SER A C 1
ATOM 742 O O . SER A 1 90 ? -1.479 -6.398 -5.668 1.00 95.50 90 SER A O 1
ATOM 744 N N . ALA A 1 91 ? -0.333 -4.767 -6.701 1.00 95.94 91 ALA A N 1
ATOM 745 C CA . ALA A 1 91 ? 0.873 -4.935 -5.900 1.00 95.94 91 ALA A CA 1
ATOM 746 C C . ALA A 1 91 ? 0.638 -4.633 -4.417 1.00 95.94 91 ALA A C 1
ATOM 748 O O . ALA A 1 91 ? 1.114 -5.393 -3.571 1.00 95.94 91 ALA A O 1
ATOM 749 N N . VAL A 1 92 ? -0.118 -3.573 -4.095 1.00 96.12 92 VAL A N 1
ATOM 750 C CA . VAL A 1 92 ? -0.469 -3.224 -2.707 1.00 96.12 92 VAL A CA 1
ATOM 751 C C . VAL A 1 92 ? -1.303 -4.330 -2.065 1.00 96.12 92 VAL A C 1
ATOM 753 O O . VAL A 1 92 ? -0.991 -4.754 -0.954 1.00 96.12 92 VAL A O 1
ATOM 756 N N . ARG A 1 93 ? -2.303 -4.868 -2.778 1.00 94.62 93 ARG A N 1
ATOM 757 C CA . ARG A 1 93 ? -3.131 -5.989 -2.295 1.00 94.62 93 ARG A CA 1
ATOM 758 C C . ARG A 1 93 ? -2.317 -7.245 -1.994 1.00 94.62 93 ARG A C 1
ATOM 760 O O . ARG A 1 93 ? -2.641 -7.966 -1.051 1.00 94.62 93 ARG A O 1
ATOM 767 N N . LYS A 1 94 ? -1.277 -7.512 -2.789 1.00 92.75 94 LYS A N 1
ATOM 768 C CA . LYS A 1 94 ? -0.387 -8.668 -2.608 1.00 92.75 94 LYS A CA 1
ATOM 769 C C . LYS A 1 94 ? 0.623 -8.452 -1.490 1.00 92.75 94 LYS A C 1
ATOM 771 O O . LYS A 1 94 ? 0.861 -9.361 -0.699 1.00 92.75 94 LYS A O 1
ATOM 776 N N . ASN A 1 95 ? 1.229 -7.271 -1.430 1.00 92.69 95 ASN A N 1
ATOM 777 C CA . ASN A 1 95 ? 2.187 -6.938 -0.390 1.00 92.69 95 ASN A CA 1
ATOM 778 C C . ASN A 1 95 ? 2.284 -5.416 -0.192 1.00 92.69 95 ASN A C 1
ATOM 780 O O . ASN A 1 95 ? 3.026 -4.761 -0.916 1.00 92.69 95 ASN A O 1
ATOM 784 N N . PRO A 1 96 ? 1.626 -4.833 0.820 1.00 93.94 96 PRO A N 1
ATOM 785 C CA . PRO A 1 96 ? 1.674 -3.388 1.050 1.00 93.94 96 PRO A CA 1
ATOM 786 C C . PRO A 1 96 ? 3.041 -2.912 1.571 1.00 93.94 96 PRO A C 1
ATOM 788 O O . PRO A 1 96 ? 3.355 -1.726 1.507 1.00 93.94 96 PRO A O 1
ATOM 791 N N . THR A 1 97 ? 3.889 -3.818 2.070 1.00 93.31 97 THR A N 1
ATOM 792 C CA . THR A 1 97 ? 5.126 -3.488 2.800 1.00 93.31 97 THR A CA 1
ATOM 793 C C . THR A 1 97 ? 6.122 -2.675 1.971 1.00 93.31 97 THR A C 1
ATOM 795 O O . THR A 1 97 ? 6.895 -1.903 2.542 1.00 93.31 97 THR A O 1
ATOM 798 N N . PHE A 1 98 ? 6.108 -2.784 0.634 1.00 94.12 98 PHE A N 1
ATOM 799 C CA . PHE A 1 98 ? 7.030 -2.008 -0.208 1.00 94.12 98 PHE A CA 1
ATOM 800 C C . PHE A 1 98 ? 6.794 -0.496 -0.084 1.00 94.12 98 PHE A C 1
ATOM 802 O O . PHE A 1 98 ? 7.724 0.287 -0.266 1.00 94.12 98 PHE A O 1
ATOM 809 N N . LEU A 1 99 ? 5.590 -0.068 0.311 1.00 95.69 99 LEU A N 1
ATOM 810 C CA . LEU A 1 99 ? 5.286 1.339 0.568 1.00 95.69 99 LEU A CA 1
ATOM 811 C C . LEU A 1 99 ? 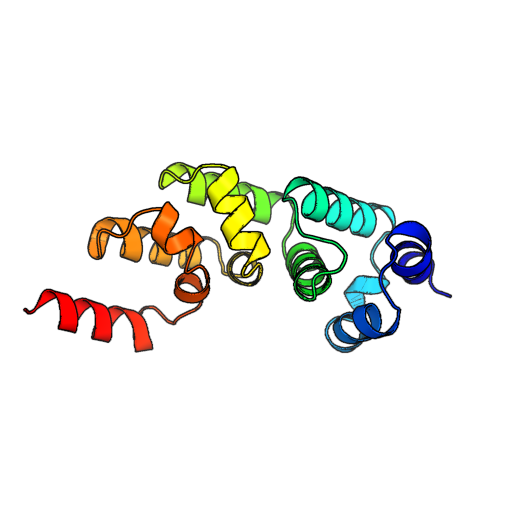5.987 1.882 1.821 1.00 95.69 99 LEU A C 1
ATOM 813 O O . LEU A 1 99 ? 6.103 3.099 1.969 1.00 95.69 99 LEU A O 1
ATOM 817 N N . GLY A 1 100 ? 6.486 1.009 2.699 1.00 93.81 100 GLY A N 1
ATOM 818 C CA . GLY A 1 100 ? 7.332 1.384 3.833 1.00 93.81 100 GLY A CA 1
ATOM 819 C C . GLY A 1 100 ? 8.783 1.697 3.446 1.00 93.81 100 GLY A C 1
ATOM 820 O O . GLY A 1 100 ? 9.495 2.332 4.223 1.00 93.81 100 GLY A O 1
ATOM 821 N N . ILE A 1 101 ? 9.230 1.298 2.247 1.00 93.50 101 ILE A N 1
ATOM 822 C CA . ILE A 1 101 ? 10.584 1.577 1.751 1.00 93.50 101 ILE A CA 1
ATOM 823 C C . ILE A 1 101 ? 10.763 3.095 1.568 1.00 93.50 101 ILE A C 1
ATOM 825 O O . ILE A 1 101 ? 9.821 3.819 1.224 1.00 93.50 101 ILE A O 1
ATOM 829 N N . SER A 1 102 ? 11.978 3.602 1.812 1.00 93.25 102 SER A N 1
ATOM 830 C CA . SER A 1 102 ? 12.298 5.000 1.513 1.00 93.25 102 SER A CA 1
ATOM 831 C C . SER A 1 102 ? 12.123 5.286 0.021 1.00 93.25 102 SER A C 1
ATOM 833 O O . SER A 1 102 ? 12.332 4.418 -0.824 1.00 93.25 102 SER A O 1
ATOM 835 N N . HIS A 1 103 ? 11.736 6.515 -0.309 1.00 94.56 103 HIS A N 1
ATOM 836 C CA . HIS A 1 103 ? 11.451 6.896 -1.689 1.00 94.56 103 HIS A CA 1
ATOM 837 C C . HIS A 1 103 ? 12.657 6.649 -2.616 1.00 94.56 103 HIS A C 1
ATOM 839 O O . HIS A 1 103 ? 12.516 6.000 -3.650 1.00 94.56 103 HIS A O 1
ATOM 845 N N . ASP A 1 104 ? 13.861 7.039 -2.187 1.00 94.69 104 ASP A N 1
ATOM 846 C CA . ASP A 1 104 ? 15.090 6.840 -2.966 1.00 94.69 104 ASP A CA 1
ATOM 847 C C . ASP A 1 104 ? 15.449 5.365 -3.155 1.00 94.69 104 ASP A C 1
ATOM 849 O O . ASP A 1 104 ? 15.896 4.960 -4.227 1.00 94.69 104 ASP A O 1
ATOM 853 N N . MET A 1 105 ? 15.247 4.536 -2.127 1.00 93.31 105 MET A N 1
ATOM 854 C CA . MET A 1 105 ? 15.508 3.103 -2.238 1.00 93.31 105 MET A CA 1
ATOM 855 C C . MET A 1 105 ? 14.491 2.432 -3.159 1.00 93.31 105 MET A C 1
ATOM 857 O O . MET A 1 105 ? 14.874 1.581 -3.960 1.00 93.31 105 MET A O 1
ATOM 861 N N . LEU A 1 106 ? 13.214 2.817 -3.076 1.00 94.56 106 LEU A N 1
ATOM 862 C CA . LEU A 1 106 ? 12.192 2.315 -3.988 1.00 94.56 106 LEU A CA 1
ATOM 863 C C . LEU A 1 106 ? 12.536 2.690 -5.431 1.00 94.56 106 LEU A C 1
ATOM 865 O O . LEU A 1 106 ? 12.545 1.798 -6.272 1.00 94.56 106 LEU A O 1
ATOM 869 N N . ARG A 1 107 ? 12.930 3.947 -5.690 1.00 94.94 107 ARG A N 1
ATOM 870 C CA . ARG A 1 107 ? 13.390 4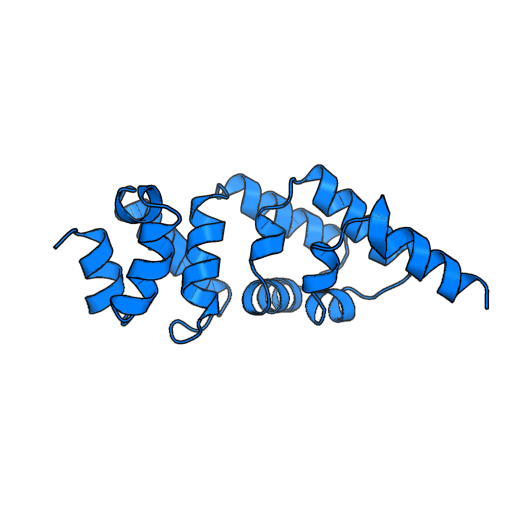.410 -7.010 1.00 94.94 107 ARG A CA 1
ATOM 871 C C . ARG A 1 107 ? 14.535 3.555 -7.548 1.00 94.94 107 ARG A C 1
ATOM 873 O O . ARG A 1 107 ? 14.427 3.042 -8.651 1.00 94.94 107 ARG A O 1
ATOM 880 N N . ARG A 1 108 ? 15.595 3.340 -6.760 1.00 92.81 108 ARG A N 1
ATOM 881 C CA . ARG A 1 108 ? 16.731 2.489 -7.172 1.00 92.81 108 ARG A CA 1
ATOM 882 C C . ARG A 1 108 ? 16.302 1.060 -7.501 1.00 92.81 108 ARG A C 1
ATOM 884 O O . ARG A 1 108 ? 16.877 0.435 -8.382 1.00 92.81 108 ARG A O 1
ATOM 891 N N . LYS A 1 109 ? 15.318 0.522 -6.777 1.00 90.69 109 LYS A N 1
ATOM 892 C CA . LYS A 1 109 ? 14.809 -0.835 -7.007 1.00 90.69 109 LYS A CA 1
ATOM 893 C C . LYS A 1 109 ? 14.036 -0.941 -8.309 1.00 90.69 109 LYS A C 1
ATOM 895 O O . LYS A 1 109 ? 14.293 -1.865 -9.070 1.00 90.69 109 LYS A O 1
ATOM 900 N N . VAL A 1 110 ? 13.100 -0.026 -8.546 1.00 92.12 110 VAL A N 1
ATOM 901 C CA . VAL A 1 110 ? 12.299 -0.045 -9.775 1.00 92.12 110 VAL A CA 1
ATOM 902 C C . VAL A 1 110 ? 13.160 0.251 -11.000 1.00 92.12 110 VAL A C 1
ATOM 904 O O . VAL A 1 110 ? 13.050 -0.466 -11.985 1.00 92.12 110 VAL A O 1
ATOM 907 N N . ASP A 1 111 ? 14.101 1.192 -10.893 1.00 92.50 111 ASP A N 1
ATOM 908 C CA . ASP A 1 111 ? 15.088 1.481 -11.936 1.00 92.50 111 ASP A CA 1
ATOM 909 C C . ASP A 1 111 ? 15.921 0.241 -12.282 1.00 92.50 111 ASP A C 1
ATOM 911 O O . ASP A 1 111 ? 15.994 -0.158 -13.439 1.00 92.50 111 ASP A O 1
ATOM 915 N N . PHE A 1 112 ? 16.447 -0.458 -11.273 1.00 89.19 112 PHE A N 1
ATOM 916 C CA . PHE A 1 112 ? 17.170 -1.706 -11.492 1.00 89.19 112 PHE A CA 1
ATOM 917 C C . PHE A 1 112 ? 16.305 -2.772 -12.188 1.00 89.19 112 PHE A C 1
ATOM 919 O O . PHE A 1 112 ? 16.738 -3.385 -13.160 1.00 89.19 112 PHE A O 1
ATOM 926 N N . PHE A 1 113 ? 15.077 -3.013 -11.726 1.00 88.88 113 PHE A N 1
ATOM 927 C CA . PHE A 1 113 ? 14.241 -4.058 -12.321 1.00 88.88 113 PHE A CA 1
ATOM 928 C C . PHE A 1 113 ? 13.816 -3.748 -13.757 1.00 88.88 113 PHE A C 1
ATOM 930 O O . PHE A 1 113 ? 13.747 -4.667 -14.569 1.00 88.88 113 PHE A O 1
ATOM 937 N N . PHE A 1 114 ? 13.542 -2.487 -14.072 1.00 89.38 114 PHE A N 1
ATOM 938 C CA . PHE A 1 114 ? 12.999 -2.109 -15.374 1.00 89.38 114 PHE A CA 1
ATOM 939 C C . PHE A 1 114 ? 14.090 -1.755 -16.379 1.00 89.38 114 PHE A C 1
ATOM 941 O O . PHE A 1 114 ? 14.064 -2.260 -17.496 1.00 89.38 114 PHE A O 1
ATOM 948 N N . ASN A 1 115 ? 15.089 -0.973 -15.972 1.00 87.44 115 ASN A N 1
ATOM 949 C CA . ASN A 1 115 ? 16.123 -0.475 -16.879 1.00 87.44 115 ASN A CA 1
ATOM 950 C C . ASN A 1 115 ? 17.350 -1.389 -16.953 1.00 87.44 115 ASN A C 1
ATOM 952 O O . ASN A 1 115 ? 18.014 -1.414 -17.984 1.00 87.44 115 ASN A O 1
ATOM 956 N N . VAL A 1 116 ? 17.661 -2.142 -15.889 1.00 86.00 116 VAL A N 1
ATOM 957 C CA . VAL A 1 116 ? 18.796 -3.083 -15.898 1.00 86.00 116 VAL A CA 1
ATOM 958 C C . VAL A 1 116 ? 18.333 -4.490 -16.237 1.00 86.00 116 VAL A C 1
ATOM 960 O O . VAL A 1 116 ? 18.896 -5.100 -17.134 1.00 86.00 116 VAL A O 1
ATOM 963 N N . VAL A 1 117 ? 17.318 -5.012 -15.539 1.00 86.56 117 VAL A N 1
ATOM 964 C CA . VAL A 1 117 ? 16.860 -6.401 -15.738 1.00 86.56 117 VAL A CA 1
ATOM 965 C C . VAL A 1 117 ? 15.889 -6.545 -16.914 1.00 86.56 117 VAL A C 1
ATOM 967 O O . VAL A 1 117 ? 15.824 -7.614 -17.516 1.00 86.56 117 VAL A O 1
ATOM 970 N N . GLY A 1 118 ? 15.147 -5.489 -17.260 1.00 88.19 118 GLY A N 1
ATOM 971 C CA . GLY A 1 118 ? 14.168 -5.515 -18.351 1.00 88.19 118 GLY A CA 1
ATOM 972 C C . GLY A 1 118 ? 12.821 -6.147 -17.982 1.00 88.19 118 GLY A C 1
ATOM 973 O O . GLY A 1 118 ? 12.092 -6.601 -18.861 1.00 88.19 118 GLY A O 1
ATOM 974 N N . TYR A 1 119 ? 12.471 -6.217 -16.693 1.00 91.81 119 TYR A N 1
ATOM 975 C CA . TYR A 1 119 ? 11.152 -6.700 -16.281 1.00 91.81 119 TYR A CA 1
ATOM 976 C C . TYR A 1 119 ? 10.043 -5.707 -16.628 1.00 91.81 119 TYR A C 1
ATOM 978 O O . TYR A 1 119 ? 10.251 -4.499 -16.683 1.00 91.81 119 TYR A O 1
ATOM 986 N N . THR A 1 120 ? 8.827 -6.218 -16.815 1.00 92.38 120 THR A N 1
ATOM 987 C CA . THR A 1 120 ? 7.653 -5.377 -17.055 1.00 92.38 120 THR A CA 1
ATOM 988 C C . THR A 1 120 ? 7.020 -4.909 -15.735 1.00 92.38 120 THR A C 1
ATOM 990 O O . THR A 1 120 ? 7.122 -5.609 -14.716 1.00 92.38 120 THR A O 1
ATOM 993 N N . PRO A 1 121 ? 6.302 -3.768 -15.735 1.00 91.88 121 PRO A N 1
ATOM 994 C CA . PRO A 1 121 ? 5.452 -3.346 -14.621 1.00 91.88 121 PRO A CA 1
ATOM 995 C C . PRO A 1 121 ? 4.533 -4.460 -14.111 1.00 91.88 121 PRO A C 1
ATOM 997 O O . PRO A 1 121 ? 4.546 -4.772 -12.920 1.00 91.88 121 PRO A O 1
ATOM 1000 N N . SER A 1 122 ? 3.831 -5.136 -15.023 1.00 92.69 122 SER A N 1
ATOM 1001 C CA . SER A 1 122 ? 2.914 -6.236 -14.716 1.00 92.69 122 SER A CA 1
ATOM 1002 C C . SER A 1 122 ? 3.589 -7.394 -13.980 1.00 92.69 122 SER A C 1
ATOM 1004 O O . SER A 1 122 ? 3.033 -7.924 -13.014 1.00 92.69 122 SER A O 1
ATOM 1006 N N . PHE A 1 123 ? 4.813 -7.756 -14.376 1.00 92.31 123 PHE A N 1
ATOM 1007 C CA . PHE A 1 123 ? 5.581 -8.817 -13.731 1.00 92.31 123 PHE A CA 1
ATOM 1008 C C . PHE A 1 123 ? 5.976 -8.443 -12.299 1.00 92.31 123 PHE A C 1
ATOM 1010 O O . PHE A 1 123 ? 5.787 -9.238 -11.376 1.00 92.31 123 PHE A O 1
ATOM 1017 N N . ILE A 1 124 ? 6.475 -7.222 -12.073 1.00 92.25 124 ILE A N 1
ATOM 1018 C CA . ILE A 1 124 ? 6.825 -6.771 -10.717 1.00 92.25 124 ILE A CA 1
ATOM 1019 C C . ILE A 1 124 ? 5.576 -6.567 -9.856 1.00 92.25 124 ILE A C 1
ATOM 1021 O O . ILE A 1 124 ? 5.612 -6.883 -8.667 1.00 92.25 124 ILE A O 1
ATOM 1025 N N . ALA A 1 125 ? 4.466 -6.098 -10.424 1.00 91.56 125 ALA A N 1
ATOM 1026 C CA . ALA A 1 125 ? 3.195 -6.008 -9.716 1.00 91.56 125 ALA A CA 1
ATOM 1027 C C . ALA A 1 125 ? 2.695 -7.388 -9.270 1.00 91.56 125 ALA A C 1
ATOM 1029 O O . ALA A 1 125 ? 2.217 -7.544 -8.142 1.00 91.56 125 ALA A O 1
ATOM 1030 N N . ASP A 1 126 ? 2.858 -8.414 -10.114 1.00 90.62 126 ASP A N 1
ATOM 1031 C CA . ASP A 1 126 ? 2.567 -9.795 -9.738 1.00 90.62 126 ASP A CA 1
ATOM 1032 C C . ASP A 1 126 ? 3.511 -10.326 -8.655 1.00 90.62 126 ASP A C 1
ATOM 1034 O O . ASP A 1 126 ? 3.074 -10.982 -7.706 1.00 90.62 126 ASP A O 1
ATOM 1038 N N . LYS A 1 127 ? 4.799 -9.993 -8.762 1.00 89.44 127 LYS A N 1
ATOM 1039 C CA . LYS A 1 127 ? 5.867 -10.429 -7.859 1.00 89.44 127 LYS A CA 1
ATOM 1040 C C . LYS A 1 127 ? 6.328 -9.309 -6.926 1.00 89.44 127 LYS A C 1
ATOM 1042 O O . LYS A 1 127 ? 7.528 -9.128 -6.724 1.00 89.44 127 LYS A O 1
ATOM 1047 N N . SER A 1 128 ? 5.398 -8.598 -6.284 1.00 87.31 128 SER A N 1
ATOM 1048 C CA . SER A 1 128 ? 5.705 -7.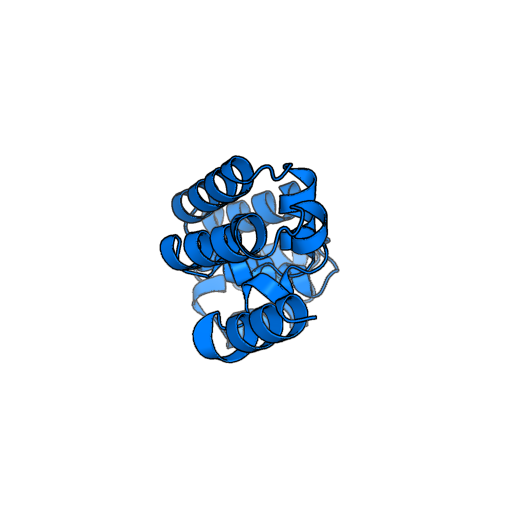401 -5.474 1.00 87.31 128 SER A CA 1
ATOM 1049 C C . SER A 1 128 ? 6.705 -7.642 -4.328 1.00 87.31 128 SER A C 1
ATOM 1051 O O . SER A 1 128 ? 7.403 -6.722 -3.901 1.00 87.31 128 SER A O 1
ATOM 1053 N N . ASN A 1 129 ? 6.875 -8.894 -3.889 1.00 86.81 129 ASN A N 1
ATOM 1054 C CA . ASN A 1 129 ? 7.931 -9.322 -2.961 1.00 86.81 129 ASN A CA 1
ATOM 1055 C C . ASN A 1 129 ? 9.358 -9.004 -3.446 1.00 86.81 129 ASN A C 1
ATOM 1057 O O . ASN A 1 129 ? 10.240 -8.777 -2.617 1.00 86.81 129 ASN A O 1
ATOM 1061 N N . LEU A 1 130 ? 9.593 -8.947 -4.761 1.00 87.06 130 LEU A N 1
ATOM 1062 C CA . LEU A 1 130 ? 10.892 -8.597 -5.345 1.00 87.06 130 LEU A CA 1
ATOM 1063 C C . LEU A 1 130 ? 11.347 -7.196 -4.915 1.00 87.06 130 LEU A C 1
ATOM 1065 O O . LEU A 1 130 ? 12.534 -6.976 -4.671 1.00 87.06 130 LEU A O 1
ATOM 1069 N N . LEU A 1 131 ? 10.405 -6.270 -4.705 1.00 87.00 131 LEU A N 1
ATOM 1070 C CA . LEU A 1 131 ? 10.701 -4.930 -4.196 1.00 87.00 131 LEU A CA 1
ATOM 1071 C C . LEU A 1 131 ? 11.256 -4.960 -2.766 1.00 87.00 131 LEU A C 1
ATOM 1073 O O . LEU A 1 131 ? 11.945 -4.025 -2.366 1.00 87.00 131 LEU A O 1
ATOM 1077 N N . LEU A 1 132 ? 11.045 -6.029 -1.998 1.00 84.88 132 LEU A N 1
ATOM 1078 C CA . LEU A 1 132 ? 11.546 -6.141 -0.626 1.00 84.88 132 LEU A CA 1
ATOM 1079 C C . LEU A 1 132 ? 12.948 -6.758 -0.531 1.00 84.88 132 LEU A C 1
ATOM 1081 O O . LEU A 1 132 ? 13.642 -6.534 0.460 1.00 84.88 132 LEU A O 1
ATOM 1085 N N . TYR A 1 133 ? 13.408 -7.503 -1.540 1.00 79.81 133 TYR A N 1
ATOM 1086 C CA . TYR A 1 133 ? 14.726 -8.144 -1.487 1.00 79.81 133 TYR A CA 1
ATOM 1087 C C . TYR A 1 133 ? 15.863 -7.125 -1.547 1.00 79.81 133 TYR A C 1
ATOM 1089 O O . TYR A 1 133 ? 15.782 -6.112 -2.232 1.00 79.81 133 TYR A O 1
ATOM 1097 N N . SER A 1 134 ? 16.949 -7.346 -0.812 1.00 67.25 134 SER A N 1
ATOM 1098 C CA . SER A 1 134 ? 18.081 -6.418 -0.824 1.00 67.25 134 SER A CA 1
ATOM 1099 C C . SER A 1 134 ? 18.763 -6.415 -2.197 1.00 67.25 134 SER A C 1
ATOM 1101 O O . SER A 1 134 ? 19.170 -7.464 -2.702 1.00 67.25 134 SER A O 1
ATOM 1103 N N . LEU A 1 135 ? 18.914 -5.221 -2.785 1.00 62.91 135 LEU A N 1
ATOM 1104 C CA . LEU A 1 135 ? 19.556 -5.051 -4.094 1.00 62.91 135 LEU A CA 1
ATOM 1105 C C . LEU A 1 135 ? 20.974 -5.632 -4.096 1.00 62.91 135 LEU A C 1
ATOM 1107 O O . LEU A 1 135 ? 21.315 -6.420 -4.967 1.00 62.91 135 LEU A O 1
ATOM 1111 N N . GLN A 1 136 ? 21.761 -5.315 -3.066 1.00 52.47 136 GLN A N 1
ATOM 1112 C CA . GLN A 1 136 ? 23.170 -5.703 -2.980 1.00 52.47 136 GLN A CA 1
ATOM 1113 C C . GLN A 1 136 ? 23.399 -7.163 -2.571 1.00 52.47 136 GLN A C 1
ATOM 1115 O O . GLN A 1 136 ? 24.330 -7.782 -3.067 1.00 52.47 136 GLN A O 1
ATOM 1120 N N . LYS A 1 137 ? 22.585 -7.732 -1.665 1.00 54.06 137 LYS A N 1
ATOM 1121 C CA . LYS A 1 137 ? 22.868 -9.077 -1.118 1.00 54.06 137 LYS A CA 1
ATOM 1122 C C . LYS A 1 137 ? 22.150 -10.215 -1.841 1.00 54.06 137 LYS A C 1
ATOM 1124 O O . LYS A 1 137 ? 22.554 -11.357 -1.666 1.00 54.06 137 LYS A O 1
ATOM 1129 N N . ARG A 1 138 ? 21.066 -9.950 -2.580 1.00 55.59 138 ARG A N 1
ATOM 1130 C CA . ARG A 1 138 ? 20.257 -11.019 -3.198 1.00 55.59 138 ARG A CA 1
ATOM 1131 C C . ARG A 1 138 ? 19.932 -10.782 -4.666 1.00 55.59 138 ARG A C 1
ATOM 1133 O O . ARG A 1 138 ? 20.037 -11.720 -5.443 1.00 55.59 138 ARG A O 1
ATOM 1140 N N . ILE A 1 139 ? 19.577 -9.557 -5.053 1.00 55.56 139 ILE A N 1
ATOM 1141 C CA . ILE A 1 139 ? 19.085 -9.308 -6.415 1.00 55.56 139 ILE A CA 1
ATOM 1142 C C . ILE A 1 139 ? 20.239 -9.167 -7.420 1.00 55.56 139 ILE A C 1
ATOM 1144 O O . ILE A 1 139 ? 20.231 -9.856 -8.435 1.00 55.56 139 ILE A O 1
ATOM 1148 N N . ALA A 1 140 ? 21.250 -8.335 -7.144 1.00 58.22 140 ALA A N 1
ATOM 1149 C CA . ALA A 1 140 ? 22.366 -8.130 -8.073 1.00 58.22 140 ALA A CA 1
ATOM 1150 C C . ALA A 1 140 ? 23.160 -9.423 -8.371 1.00 58.22 140 ALA A C 1
ATOM 1152 O O . ALA A 1 140 ? 23.399 -9.693 -9.545 1.00 58.22 140 ALA A O 1
ATOM 1153 N N . PRO A 1 141 ? 23.498 -10.283 -7.385 1.00 56.50 141 PRO A N 1
ATOM 1154 C CA . PRO A 1 141 ? 24.213 -11.528 -7.672 1.00 56.50 141 PRO A CA 1
ATOM 1155 C C . PRO A 1 141 ? 23.409 -12.516 -8.536 1.00 56.50 141 PRO A C 1
ATOM 1157 O O . PRO A 1 141 ? 23.982 -13.177 -9.401 1.00 56.50 141 PRO A O 1
ATOM 1160 N N . GLN A 1 142 ? 22.087 -12.608 -8.336 1.00 55.69 142 GLN A N 1
ATOM 1161 C CA . GLN A 1 142 ? 21.225 -13.524 -9.098 1.00 55.69 142 GLN A CA 1
ATOM 1162 C C . GLN A 1 142 ? 20.931 -13.006 -10.510 1.00 55.69 142 GLN A C 1
ATOM 1164 O O . GLN A 1 142 ? 21.051 -13.768 -11.464 1.00 55.69 142 GLN A O 1
ATOM 1169 N N . ALA A 1 143 ? 20.614 -11.717 -10.665 1.00 54.69 143 ALA A N 1
ATOM 1170 C CA . ALA A 1 143 ? 20.349 -11.122 -11.976 1.00 54.69 143 ALA A CA 1
ATOM 1171 C C . ALA A 1 143 ? 21.594 -11.148 -12.880 1.00 54.69 143 ALA A C 1
ATOM 1173 O O . ALA A 1 143 ? 21.499 -11.544 -14.036 1.00 54.69 143 ALA A O 1
ATOM 1174 N N . ILE A 1 144 ? 22.776 -10.831 -12.335 1.00 52.12 144 ILE A N 1
ATOM 1175 C CA . ILE A 1 144 ? 24.044 -10.910 -13.080 1.00 52.12 144 ILE A CA 1
ATOM 1176 C C . ILE A 1 144 ? 24.369 -12.356 -13.482 1.00 52.12 144 ILE A C 1
ATOM 1178 O O . ILE A 1 144 ? 24.947 -12.570 -14.540 1.00 52.12 144 ILE A O 1
ATOM 1182 N N . SER A 1 145 ? 24.011 -13.353 -12.666 1.00 53.72 145 SER A N 1
ATOM 1183 C CA . SER A 1 145 ? 24.266 -14.761 -13.006 1.00 53.72 145 SER A CA 1
ATOM 1184 C C . SER A 1 145 ? 23.346 -15.276 -14.118 1.00 53.72 145 SER A C 1
ATOM 1186 O O . SER A 1 145 ? 23.785 -16.083 -14.926 1.00 53.72 145 SER A O 1
ATOM 1188 N N . ILE A 1 146 ? 22.100 -14.793 -14.190 1.00 52.94 146 ILE A N 1
ATOM 1189 C CA . ILE A 1 146 ? 21.139 -15.161 -15.247 1.00 52.94 146 ILE A CA 1
ATOM 1190 C C . ILE A 1 146 ? 21.452 -14.432 -16.563 1.00 52.94 146 ILE A C 1
ATOM 1192 O O . ILE A 1 146 ? 21.283 -15.010 -17.624 1.00 52.94 146 ILE A O 1
ATOM 1196 N N . MET A 1 147 ? 21.964 -13.198 -16.504 1.00 49.53 147 MET A N 1
ATOM 1197 C CA . MET A 1 147 ? 22.371 -12.415 -17.684 1.00 49.53 147 MET A CA 1
ATOM 1198 C C . MET A 1 147 ? 23.733 -12.815 -18.281 1.00 49.53 147 MET A C 1
ATOM 1200 O O . MET A 1 147 ? 24.185 -12.197 -19.241 1.00 49.53 147 MET A O 1
ATOM 1204 N N . LYS A 1 148 ? 24.423 -13.797 -17.690 1.00 42.25 148 LYS A N 1
ATOM 1205 C CA . LYS A 1 148 ? 25.713 -14.330 -18.164 1.00 42.25 148 LYS A CA 1
ATOM 1206 C C . LYS A 1 148 ? 25.585 -15.659 -18.928 1.00 42.25 148 LYS A C 1
ATOM 1208 O O . LYS A 1 148 ? 26.606 -16.294 -19.189 1.00 42.25 148 LYS A O 1
ATOM 1213 N N . LEU A 1 149 ? 24.363 -16.068 -19.263 1.00 37.94 149 LEU A N 1
ATOM 1214 C CA . LEU A 1 149 ? 24.030 -17.180 -20.160 1.00 37.94 149 LEU A CA 1
ATOM 1215 C C . LEU A 1 149 ? 23.308 -16.623 -21.389 1.00 37.94 149 LEU A C 1
ATOM 1217 O O . LEU A 1 149 ? 23.497 -17.214 -22.471 1.00 37.94 149 LEU A O 1
#